Protein AF-A0A955CKB7-F1 (afdb_monomer_lite)

Sequence (105 aa):
LEEMTQSFNAAQRQRATELGQWRDSNPLLAQRCREAAEALSGVQTEFLRNLTDEVRENSDGMLEGEFLLNEFVDRFGPRLAHLNGVLQVLSQLGAQPASTPNNAR

Structure (mmCIF, N/CA/C/O backbone):
data_AF-A0A955CKB7-F1
#
_entry.id   AF-A0A955CKB7-F1
#
loop_
_atom_site.group_PDB
_atom_site.id
_atom_site.type_symbol
_atom_site.label_atom_id
_atom_site.label_alt_id
_atom_site.label_comp_id
_atom_site.label_asym_id
_atom_site.label_entity_id
_atom_site.label_seq_id
_atom_site.pdbx_PDB_ins_code
_atom_site.Cartn_x
_atom_site.Cartn_y
_atom_site.Cartn_z
_atom_site.occupancy
_atom_site.B_iso_or_equiv
_atom_site.auth_seq_id
_atom_site.auth_comp_id
_atom_site.auth_asym_id
_atom_site.auth_atom_id
_atom_site.pdbx_PDB_model_num
ATOM 1 N N . LEU A 1 1 ? 21.443 5.228 25.070 1.00 69.81 1 LEU A N 1
ATOM 2 C CA . LEU A 1 1 ? 20.759 4.409 24.037 1.00 69.81 1 LEU A CA 1
ATOM 3 C C . LEU A 1 1 ? 19.554 3.686 24.625 1.00 69.81 1 LEU A C 1
ATOM 5 O O . LEU A 1 1 ? 18.474 3.854 24.078 1.00 69.81 1 LEU A O 1
ATOM 9 N N . GLU A 1 2 ? 19.708 2.988 25.755 1.00 78.25 2 GLU A N 1
ATOM 10 C CA . GLU A 1 2 ? 18.621 2.268 26.447 1.00 78.25 2 GLU A CA 1
ATOM 11 C C . GLU A 1 2 ? 17.446 3.168 26.870 1.00 78.25 2 GLU A C 1
ATOM 13 O O . GLU A 1 2 ? 16.295 2.840 26.598 1.00 78.25 2 GLU A O 1
ATOM 18 N N . GLU A 1 3 ? 17.707 4.352 27.434 1.00 76.88 3 GLU A N 1
ATOM 19 C CA . GLU A 1 3 ? 16.644 5.310 27.806 1.00 76.88 3 GLU A CA 1
ATOM 20 C C . GLU A 1 3 ? 15.839 5.811 26.593 1.00 76.88 3 GLU A C 1
ATOM 22 O O . GLU A 1 3 ? 14.621 5.978 26.655 1.00 76.88 3 GLU A O 1
ATOM 27 N N . MET A 1 4 ? 16.500 5.987 25.445 1.00 74.88 4 MET A N 1
ATOM 28 C CA . MET A 1 4 ? 15.848 6.392 24.195 1.00 74.88 4 MET A CA 1
ATOM 29 C C . MET A 1 4 ? 14.982 5.259 23.624 1.00 74.88 4 MET A C 1
ATOM 31 O O . MET A 1 4 ? 13.892 5.511 23.115 1.00 74.88 4 MET A O 1
ATOM 35 N N . THR A 1 5 ? 15.421 4.004 23.768 1.00 80.69 5 THR A N 1
ATOM 36 C CA . THR A 1 5 ? 14.627 2.825 23.380 1.00 80.69 5 THR A CA 1
ATOM 37 C C . THR A 1 5 ? 13.422 2.641 24.299 1.00 80.69 5 THR A C 1
ATOM 39 O O . THR A 1 5 ? 12.328 2.326 23.833 1.00 80.69 5 THR A O 1
ATOM 42 N N . GLN A 1 6 ? 13.585 2.878 25.601 1.00 80.25 6 GLN A N 1
ATOM 43 C CA . GLN A 1 6 ? 12.487 2.828 26.567 1.00 80.25 6 GLN A CA 1
ATOM 44 C C . GLN A 1 6 ? 11.429 3.901 26.287 1.00 80.25 6 GLN A C 1
ATOM 46 O O . GLN A 1 6 ? 10.239 3.581 26.270 1.00 80.25 6 GLN A O 1
ATOM 51 N N . SER A 1 7 ? 11.853 5.135 26.000 1.00 79.56 7 SER A N 1
ATOM 52 C CA . SER A 1 7 ? 10.958 6.231 25.605 1.00 79.56 7 SER A CA 1
ATOM 53 C C . SER A 1 7 ? 10.171 5.897 24.330 1.00 79.56 7 SER A C 1
ATOM 55 O O . SER A 1 7 ? 8.944 6.014 24.302 1.00 79.56 7 SER A O 1
ATOM 57 N N . PHE A 1 8 ? 10.844 5.363 23.306 1.00 80.38 8 PHE A N 1
ATOM 58 C CA . PHE A 1 8 ? 10.196 4.928 22.066 1.00 80.38 8 PHE A CA 1
ATOM 59 C C . PHE A 1 8 ? 9.148 3.825 22.305 1.00 80.38 8 PHE A C 1
ATOM 61 O O . PHE A 1 8 ? 8.008 3.923 21.847 1.00 80.38 8 PHE A O 1
ATOM 68 N N . ASN A 1 9 ? 9.496 2.810 23.100 1.00 84.69 9 ASN A N 1
ATOM 69 C CA . ASN A 1 9 ? 8.587 1.719 23.457 1.00 84.69 9 ASN A CA 1
ATOM 70 C C . ASN A 1 9 ? 7.389 2.186 24.301 1.00 84.69 9 ASN A C 1
ATOM 72 O O . ASN A 1 9 ? 6.318 1.575 24.245 1.00 84.69 9 ASN A O 1
ATOM 76 N N . ALA A 1 10 ? 7.557 3.225 25.123 1.00 84.69 10 ALA A N 1
ATOM 77 C CA . ALA A 1 10 ? 6.463 3.827 25.881 1.00 84.69 10 ALA A CA 1
ATOM 78 C C . ALA A 1 10 ? 5.492 4.573 24.951 1.00 84.69 10 ALA A C 1
ATOM 80 O O . ALA A 1 10 ? 4.286 4.340 25.021 1.00 84.69 10 ALA A O 1
ATOM 81 N N . ALA A 1 11 ? 6.009 5.380 24.019 1.00 84.75 11 ALA A N 1
ATOM 82 C CA . ALA A 1 11 ? 5.198 6.093 23.031 1.00 84.75 11 ALA A CA 1
ATOM 83 C C . ALA A 1 11 ? 4.420 5.137 22.106 1.00 84.75 11 ALA A C 1
ATOM 85 O O . ALA A 1 11 ? 3.237 5.353 21.834 1.00 84.75 11 ALA A O 1
ATOM 86 N N . GLN A 1 12 ? 5.047 4.040 21.667 1.00 84.38 12 GLN A N 1
ATOM 87 C CA . GLN A 1 12 ? 4.382 3.023 20.847 1.00 84.38 12 GLN A CA 1
ATOM 88 C C . GLN A 1 12 ? 3.227 2.341 21.596 1.00 84.38 12 GLN A C 1
ATOM 90 O O . GLN A 1 12 ? 2.151 2.150 21.026 1.00 84.38 12 GLN A O 1
ATOM 95 N N . ARG A 1 13 ? 3.427 1.999 22.877 1.00 85.88 13 ARG A N 1
ATOM 96 C CA . ARG A 1 13 ? 2.375 1.412 23.721 1.00 85.88 13 ARG A CA 1
ATOM 97 C C . ARG A 1 13 ? 1.222 2.381 23.952 1.00 85.88 13 ARG A C 1
ATOM 99 O O . ARG A 1 13 ? 0.073 1.977 23.817 1.00 85.88 13 ARG A O 1
ATOM 106 N N . GLN A 1 14 ? 1.519 3.649 24.229 1.00 89.06 14 GLN A N 1
ATOM 107 C CA . GLN A 1 14 ? 0.495 4.677 24.412 1.00 89.06 14 GLN A CA 1
ATOM 108 C C . GLN A 1 14 ? -0.390 4.816 23.166 1.00 89.06 14 GLN A C 1
ATOM 110 O O . GLN A 1 14 ? -1.614 4.741 23.262 1.00 89.06 14 GLN A O 1
ATOM 115 N N . ARG A 1 15 ? 0.225 4.901 21.981 1.00 87.4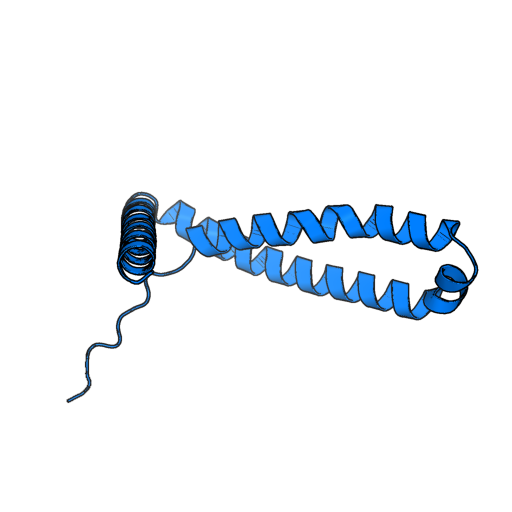4 15 ARG A N 1
ATOM 116 C CA . ARG A 1 15 ? -0.499 4.974 20.705 1.00 87.44 15 ARG A CA 1
ATOM 117 C C . ARG A 1 15 ? -1.379 3.746 20.455 1.00 87.44 15 ARG A C 1
ATOM 119 O O . ARG A 1 15 ? -2.481 3.876 19.929 1.00 87.44 15 ARG A O 1
ATOM 126 N N . ALA A 1 16 ? -0.907 2.553 20.821 1.00 86.19 16 ALA A N 1
ATOM 127 C CA . ALA A 1 16 ? -1.695 1.329 20.702 1.00 86.19 16 ALA A CA 1
ATOM 128 C C . ALA A 1 16 ? -2.933 1.352 21.616 1.00 86.19 16 ALA A C 1
ATOM 130 O O . ALA A 1 16 ? -4.013 0.954 21.180 1.00 86.19 16 ALA A O 1
ATOM 131 N N . THR A 1 17 ? -2.794 1.863 22.843 1.00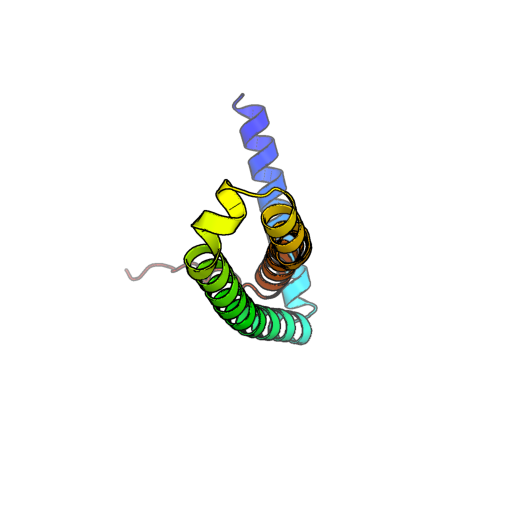 89.56 17 THR A N 1
ATOM 132 C CA . THR A 1 17 ? -3.907 2.031 23.789 1.00 89.56 17 THR A CA 1
ATOM 133 C C . THR A 1 17 ? -4.946 3.023 23.270 1.00 89.56 17 THR A C 1
ATOM 135 O O . THR A 1 17 ? -6.134 2.710 23.268 1.00 89.56 17 THR A O 1
ATOM 138 N N . GLU A 1 18 ? -4.517 4.190 22.784 1.00 91.81 18 GLU A N 1
ATOM 139 C CA . GLU A 1 18 ? -5.414 5.215 22.226 1.00 91.81 18 GLU A CA 1
ATOM 140 C C . GLU A 1 18 ? -6.181 4.701 21.006 1.00 91.81 18 GLU A C 1
ATOM 142 O O . GLU A 1 18 ? -7.391 4.899 20.898 1.00 91.81 18 GLU A O 1
ATOM 147 N N . LEU A 1 19 ? -5.498 3.981 20.109 1.00 90.69 19 LEU A N 1
ATOM 148 C CA . LEU A 1 19 ? -6.145 3.334 18.970 1.00 90.69 19 LEU A CA 1
ATOM 149 C C . LEU A 1 19 ? -7.149 2.268 19.416 1.00 90.69 19 LEU A C 1
ATOM 151 O O . LEU A 1 19 ? -8.221 2.176 18.827 1.00 90.69 19 LEU A O 1
ATOM 155 N N . GLY A 1 20 ? -6.833 1.486 20.452 1.00 90.38 20 GLY A N 1
ATOM 156 C CA . GLY A 1 20 ? -7.769 0.525 21.040 1.00 90.38 20 GLY A CA 1
ATOM 157 C C . GLY A 1 20 ? -9.043 1.206 21.542 1.00 90.38 20 GLY A C 1
ATOM 158 O O . GLY A 1 20 ? -10.134 0.883 21.083 1.00 90.38 20 GLY A O 1
ATOM 159 N N . GLN A 1 21 ? -8.894 2.231 22.384 1.00 92.69 21 GLN A N 1
ATOM 160 C CA . GLN A 1 21 ? -10.020 3.008 22.920 1.00 92.69 21 GLN A CA 1
ATOM 161 C C . GLN A 1 21 ? -10.850 3.681 21.818 1.00 92.69 21 GLN A C 1
ATOM 163 O O . GLN A 1 21 ? -12.082 3.717 21.887 1.00 92.69 21 GLN A O 1
ATOM 168 N N . TRP A 1 22 ? -10.190 4.201 20.778 1.00 93.62 22 TRP A N 1
ATOM 169 C CA . TRP A 1 22 ? -10.873 4.777 19.625 1.00 93.62 22 TRP A CA 1
ATOM 170 C C . TRP A 1 22 ? -11.722 3.734 18.890 1.00 93.62 22 TRP A C 1
ATOM 172 O O . TRP A 1 22 ? -12.863 4.035 18.540 1.00 93.62 22 TRP A O 1
ATOM 182 N N . ARG A 1 23 ? -11.211 2.512 18.688 1.00 92.94 23 ARG A N 1
ATOM 183 C CA . ARG A 1 23 ? -11.956 1.422 18.031 1.00 92.94 23 ARG A CA 1
ATOM 184 C C . ARG A 1 23 ? -13.156 0.983 18.860 1.00 92.94 23 ARG A C 1
ATOM 186 O O . ARG A 1 23 ? -14.240 0.844 18.300 1.00 92.94 23 ARG A O 1
ATOM 193 N N . ASP A 1 24 ? -12.983 0.846 20.173 1.00 91.25 24 ASP A N 1
ATOM 194 C CA . ASP A 1 24 ? -14.071 0.497 21.095 1.00 91.25 24 ASP A CA 1
ATOM 195 C C . ASP A 1 24 ? -15.190 1.552 21.067 1.00 91.25 24 ASP A C 1
ATOM 197 O O . ASP A 1 24 ? -16.373 1.222 21.139 1.00 91.25 24 ASP A O 1
ATOM 201 N N . SER A 1 25 ? -14.820 2.823 20.878 1.00 95.81 25 SER A N 1
ATOM 202 C CA . SER A 1 25 ? -15.762 3.940 20.731 1.00 95.81 25 SER A CA 1
ATOM 203 C C . SER A 1 25 ? -16.383 4.044 19.329 1.00 95.81 25 SER A C 1
ATOM 205 O O . SER A 1 25 ? -17.409 4.700 19.161 1.00 95.81 25 SER A O 1
ATOM 207 N N . ASN A 1 26 ? -15.782 3.419 18.310 1.00 95.69 26 ASN A N 1
ATOM 208 C CA . ASN A 1 26 ? -16.184 3.527 16.904 1.00 95.69 26 ASN A CA 1
ATOM 209 C C . ASN A 1 26 ? -16.256 2.150 16.202 1.00 95.69 26 ASN A C 1
ATOM 211 O O . ASN A 1 26 ? -15.651 1.971 15.138 1.00 95.69 26 ASN A O 1
ATOM 215 N N . PRO A 1 27 ? -17.016 1.171 16.729 1.00 93.88 27 PRO A N 1
ATOM 216 C CA . PRO A 1 27 ? -16.957 -0.217 16.262 1.00 93.88 27 PRO A CA 1
ATOM 217 C C . PRO A 1 27 ? -17.395 -0.382 14.799 1.00 93.88 27 PRO A C 1
ATOM 219 O O . PRO A 1 27 ? -16.756 -1.103 14.034 1.00 93.88 27 PRO A O 1
ATOM 222 N N . LEU A 1 28 ? -18.440 0.338 14.372 1.00 96.06 28 LEU A N 1
ATOM 223 C CA . LEU A 1 28 ? -18.920 0.291 12.986 1.00 96.06 28 LEU A CA 1
ATOM 224 C C . LEU A 1 28 ? -17.900 0.884 12.003 1.00 96.06 28 LEU A C 1
ATOM 226 O O . LEU A 1 28 ? -17.743 0.384 10.891 1.00 96.06 28 LEU A O 1
ATOM 230 N N . LEU A 1 29 ? -17.205 1.955 12.394 1.00 95.62 29 LEU A N 1
ATOM 231 C CA . LEU A 1 29 ? -16.191 2.573 11.543 1.00 95.62 29 LEU A CA 1
ATOM 232 C C . LEU A 1 29 ? -14.942 1.693 11.455 1.00 95.62 29 LEU A C 1
ATOM 234 O O . LEU A 1 29 ? -14.420 1.516 10.360 1.00 95.62 29 LEU A O 1
ATOM 238 N N . ALA A 1 30 ? -14.511 1.089 12.565 1.00 95.88 30 ALA A N 1
ATOM 239 C CA . ALA A 1 30 ? -13.412 0.126 12.568 1.00 95.88 30 ALA A CA 1
ATOM 240 C C . ALA A 1 30 ? -13.706 -1.068 11.640 1.00 95.88 30 ALA A C 1
ATOM 242 O O . ALA A 1 30 ? -12.854 -1.446 10.835 1.00 95.88 30 ALA A O 1
ATOM 243 N N . GLN A 1 31 ? -14.934 -1.603 11.672 1.00 95.38 31 GLN A N 1
ATOM 244 C CA . GLN A 1 31 ? -15.369 -2.642 10.735 1.00 95.38 31 GLN A CA 1
ATOM 245 C C . GLN A 1 31 ? -15.279 -2.171 9.275 1.00 95.38 31 GLN A C 1
ATOM 247 O O . GLN A 1 31 ? -14.675 -2.850 8.448 1.00 95.38 31 GLN A O 1
ATOM 252 N N . ARG A 1 32 ? -15.808 -0.984 8.956 1.00 97.44 32 ARG A N 1
ATOM 253 C CA . ARG A 1 32 ? -15.724 -0.418 7.598 1.00 97.44 32 ARG A CA 1
ATOM 254 C C . ARG A 1 32 ? -14.282 -0.198 7.143 1.00 97.44 32 ARG A C 1
ATOM 256 O O . ARG A 1 32 ? -13.972 -0.431 5.980 1.00 97.44 32 ARG A O 1
ATOM 263 N N . CYS A 1 33 ? -13.390 0.233 8.038 1.00 97.00 33 CYS A N 1
ATOM 264 C CA . CYS A 1 33 ? -11.965 0.372 7.736 1.00 97.00 33 CYS A CA 1
ATOM 265 C C . CYS A 1 33 ? -11.330 -0.973 7.377 1.00 97.00 33 CYS A C 1
ATOM 267 O O . CYS A 1 33 ? -10.528 -1.029 6.447 1.00 97.00 33 CYS A O 1
ATOM 269 N N . ARG A 1 34 ? -11.710 -2.051 8.071 1.00 95.06 34 ARG A N 1
ATOM 270 C CA . ARG A 1 34 ? -11.256 -3.407 7.752 1.00 95.06 34 ARG A CA 1
ATOM 271 C C . ARG A 1 34 ? -11.752 -3.859 6.379 1.00 95.06 34 ARG A C 1
ATOM 273 O O . ARG A 1 34 ? -10.938 -4.266 5.559 1.00 95.06 34 ARG A O 1
ATOM 280 N N . GLU A 1 35 ? -13.049 -3.736 6.112 1.00 97.12 35 GLU A N 1
ATOM 281 C CA . GLU A 1 35 ? -13.642 -4.103 4.816 1.00 97.12 35 GLU A CA 1
ATOM 282 C C . GLU A 1 35 ? -13.004 -3.308 3.664 1.00 97.12 35 GLU A C 1
ATOM 284 O O . GLU A 1 35 ? -12.654 -3.865 2.623 1.00 97.12 35 GLU A O 1
ATOM 289 N N . ALA A 1 36 ? -12.774 -2.007 3.869 1.00 96.81 36 ALA A N 1
ATOM 290 C CA . ALA A 1 36 ? -12.089 -1.160 2.900 1.00 96.81 36 ALA A CA 1
ATOM 291 C C . ALA A 1 36 ? -10.628 -1.583 2.681 1.00 96.81 36 ALA A C 1
ATOM 293 O O . ALA A 1 36 ? -10.163 -1.579 1.542 1.00 96.81 36 ALA A O 1
ATOM 294 N N . ALA A 1 37 ? -9.902 -1.959 3.739 1.00 96.19 37 ALA A N 1
ATOM 295 C CA . ALA A 1 37 ? -8.532 -2.454 3.623 1.00 96.19 37 ALA A CA 1
ATOM 296 C C . ALA A 1 37 ? -8.469 -3.779 2.846 1.00 96.19 37 ALA A C 1
ATOM 298 O O . ALA A 1 37 ? -7.625 -3.930 1.966 1.00 96.19 37 ALA A O 1
ATOM 299 N N . GLU A 1 38 ? -9.387 -4.711 3.115 1.00 95.81 38 GLU A N 1
ATOM 300 C CA . GLU A 1 38 ? -9.488 -5.983 2.389 1.00 95.81 38 GLU A CA 1
ATOM 301 C C . GLU A 1 38 ? -9.771 -5.745 0.894 1.00 95.81 38 GLU A C 1
ATOM 303 O O . GLU A 1 38 ? -9.057 -6.265 0.033 1.00 95.81 38 GLU A O 1
ATOM 308 N N . ALA A 1 39 ? -10.734 -4.877 0.566 1.00 96.81 39 ALA A N 1
ATOM 309 C CA . ALA A 1 39 ? -11.039 -4.524 -0.821 1.00 96.81 39 ALA A CA 1
ATOM 310 C C . ALA A 1 39 ? -9.854 -3.840 -1.529 1.00 96.81 39 ALA A C 1
ATOM 312 O O . ALA A 1 39 ? -9.501 -4.198 -2.656 1.00 96.81 39 ALA A O 1
ATOM 313 N N . LEU A 1 40 ? -9.203 -2.877 -0.869 1.00 95.62 40 LEU A N 1
ATOM 314 C CA . LEU A 1 40 ? -8.051 -2.170 -1.433 1.00 95.62 40 LEU A CA 1
ATOM 315 C C . LEU A 1 40 ? -6.816 -3.061 -1.577 1.00 95.62 40 LEU A C 1
ATOM 317 O O . LEU A 1 40 ? -6.024 -2.824 -2.485 1.00 95.62 40 LEU A O 1
ATOM 321 N N . SER A 1 41 ? -6.656 -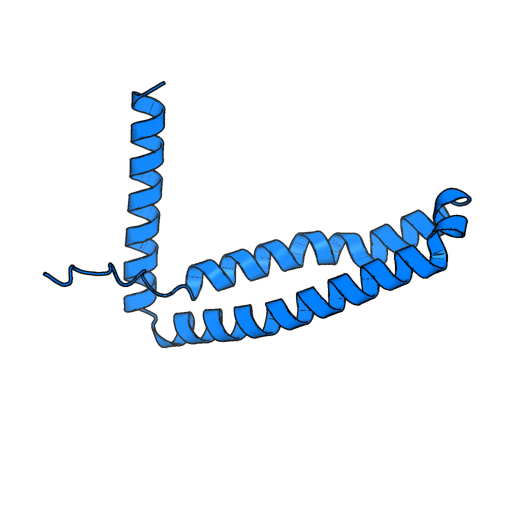4.096 -0.750 1.00 94.50 41 SER A N 1
ATOM 322 C CA . SER A 1 41 ? -5.597 -5.096 -0.923 1.00 94.50 41 SER A CA 1
ATOM 323 C C . SER A 1 41 ? -5.765 -5.879 -2.233 1.00 94.50 41 SER A C 1
ATOM 325 O O . SER A 1 41 ? -4.788 -6.100 -2.955 1.00 94.50 41 SER A O 1
ATOM 327 N N . GLY A 1 42 ? -7.007 -6.220 -2.598 1.00 95.75 42 GLY A N 1
ATOM 328 C CA . GLY A 1 42 ? -7.316 -6.805 -3.905 1.00 95.75 42 GLY A CA 1
ATOM 329 C C . GLY A 1 42 ? -6.985 -5.851 -5.056 1.00 95.75 42 GLY A C 1
ATOM 330 O O . GLY A 1 42 ? -6.275 -6.224 -5.988 1.00 95.75 42 GLY A O 1
ATOM 331 N N . VAL A 1 43 ? -7.407 -4.586 -4.951 1.00 95.31 43 VAL A N 1
ATOM 332 C CA . VAL A 1 43 ? -7.079 -3.543 -5.945 1.00 95.31 43 VAL A CA 1
ATOM 333 C C . VAL A 1 43 ? -5.567 -3.346 -6.080 1.00 95.31 43 VAL A C 1
ATOM 335 O O . VAL A 1 43 ? -5.065 -3.203 -7.192 1.00 95.31 43 VAL A O 1
ATOM 338 N N . GLN A 1 44 ? -4.827 -3.358 -4.970 1.00 94.19 44 GLN A N 1
ATOM 339 C CA . GLN A 1 44 ? -3.372 -3.238 -4.978 1.00 94.19 44 GLN A CA 1
ATOM 340 C C . GLN A 1 44 ? -2.712 -4.412 -5.699 1.00 94.19 44 GLN A C 1
ATOM 342 O O . GLN A 1 44 ? -1.767 -4.204 -6.455 1.00 94.19 44 GLN A O 1
ATOM 347 N N . THR A 1 45 ? -3.212 -5.627 -5.487 1.00 95.50 45 THR A N 1
ATOM 348 C CA . THR A 1 45 ? -2.681 -6.829 -6.137 1.00 95.50 45 THR A CA 1
ATOM 349 C C . THR A 1 45 ? -2.866 -6.753 -7.652 1.00 95.50 45 THR A C 1
ATOM 351 O O . THR A 1 45 ? -1.904 -6.948 -8.393 1.00 95.50 45 THR A O 1
ATOM 354 N N . GLU A 1 46 ? -4.058 -6.377 -8.123 1.00 96.75 46 GLU A N 1
ATOM 355 C CA . GLU A 1 46 ? -4.312 -6.165 -9.556 1.00 96.75 46 GLU A CA 1
ATOM 356 C C . GLU A 1 46 ? -3.494 -5.002 -10.130 1.00 96.75 46 GLU A C 1
ATOM 358 O O . GLU A 1 46 ? -2.967 -5.082 -11.237 1.00 96.75 46 GLU A O 1
ATOM 363 N N . PHE A 1 47 ? -3.323 -3.918 -9.372 1.00 95.75 47 PHE A N 1
ATOM 364 C CA . PHE A 1 47 ? -2.461 -2.811 -9.779 1.00 95.75 47 PHE A CA 1
ATOM 365 C C . PHE A 1 47 ? -1.006 -3.258 -9.966 1.00 95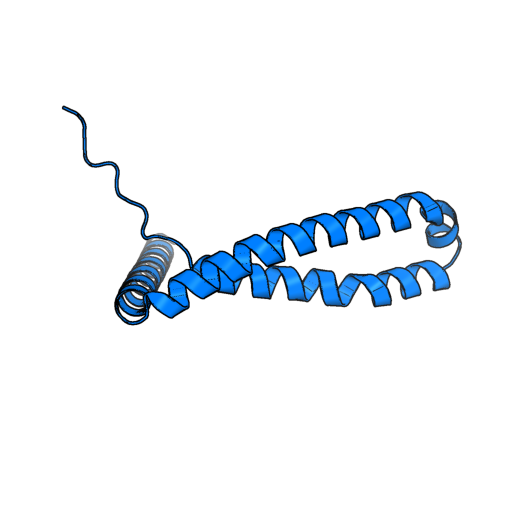.75 47 PHE A C 1
ATOM 367 O O . PHE A 1 47 ? -0.394 -2.916 -10.977 1.00 95.75 47 PHE A O 1
ATOM 374 N N . LEU A 1 48 ? -0.467 -4.039 -9.024 1.00 96.06 48 LEU A N 1
ATOM 375 C CA . LEU A 1 48 ? 0.884 -4.589 -9.119 1.00 96.06 48 LEU A CA 1
ATOM 376 C C . LEU A 1 48 ? 1.017 -5.541 -10.306 1.00 96.06 48 LEU A C 1
ATOM 378 O O . LEU A 1 48 ? 2.029 -5.483 -10.991 1.00 96.06 48 LEU A O 1
ATOM 382 N N . ARG A 1 49 ? -0.005 -6.358 -10.580 1.00 97.94 49 ARG A N 1
ATOM 383 C CA . ARG A 1 49 ? -0.044 -7.235 -11.754 1.00 97.94 49 ARG A CA 1
ATOM 384 C C . ARG A 1 49 ? 0.046 -6.444 -13.058 1.00 97.94 49 ARG A C 1
ATOM 386 O O . ARG A 1 49 ? 0.909 -6.719 -13.880 1.00 97.94 49 ARG A O 1
ATOM 393 N N . ASN A 1 50 ? -0.783 -5.414 -13.209 1.00 96.94 50 ASN A N 1
ATOM 394 C CA . ASN A 1 50 ? -0.760 -4.559 -14.398 1.00 96.94 50 ASN A CA 1
ATOM 395 C C . ASN A 1 50 ? 0.579 -3.825 -14.555 1.00 96.94 50 ASN A C 1
ATOM 397 O O . ASN A 1 50 ? 1.080 -3.683 -15.665 1.00 96.94 50 ASN A O 1
ATOM 401 N N . LEU A 1 51 ? 1.161 -3.362 -13.446 1.00 96.56 51 LEU A N 1
ATOM 402 C CA . LEU A 1 51 ? 2.473 -2.720 -13.438 1.00 96.56 51 LEU A CA 1
ATOM 403 C C . LEU A 1 51 ? 3.559 -3.687 -13.918 1.00 96.56 51 LEU A C 1
ATOM 405 O O . LEU A 1 51 ? 4.364 -3.327 -14.773 1.00 96.56 51 LEU A O 1
ATOM 409 N N . THR A 1 52 ? 3.600 -4.904 -13.372 1.00 97.06 52 THR A N 1
ATOM 410 C CA . THR A 1 52 ? 4.629 -5.884 -13.737 1.00 97.06 52 THR A CA 1
ATOM 411 C C . THR A 1 52 ? 4.454 -6.405 -15.159 1.00 97.06 52 THR A C 1
ATOM 413 O O . THR A 1 52 ? 5.457 -6.657 -15.825 1.00 97.06 52 THR A O 1
ATOM 416 N N . ASP A 1 53 ? 3.215 -6.528 -15.640 1.00 98.06 53 ASP A N 1
ATOM 417 C CA . ASP A 1 53 ? 2.916 -6.865 -17.033 1.00 98.06 53 ASP A CA 1
ATOM 418 C C . ASP A 1 53 ? 3.420 -5.767 -17.992 1.00 98.06 53 ASP A C 1
ATOM 420 O O . ASP A 1 53 ? 4.149 -6.080 -18.932 1.00 98.06 53 ASP A O 1
ATOM 424 N N . GLU A 1 54 ? 3.158 -4.486 -17.703 1.00 96.81 54 GLU A N 1
ATOM 425 C CA . GLU A 1 54 ? 3.627 -3.351 -18.519 1.00 96.81 54 GLU A CA 1
ATOM 426 C C . GLU A 1 54 ? 5.163 -3.289 -18.608 1.00 96.81 54 GLU A C 1
ATOM 428 O O . GLU A 1 54 ? 5.717 -3.088 -19.690 1.00 96.81 54 GLU A O 1
ATOM 433 N N . VAL A 1 55 ? 5.861 -3.502 -17.484 1.00 96.75 55 VAL A N 1
ATOM 434 C CA . VAL A 1 55 ? 7.334 -3.551 -17.456 1.00 96.75 55 VAL A CA 1
ATOM 435 C C . VAL A 1 55 ? 7.855 -4.716 -18.289 1.00 96.75 55 VAL A C 1
ATOM 437 O O . VAL A 1 55 ? 8.815 -4.549 -19.034 1.00 96.75 55 VAL A O 1
ATOM 440 N N . ARG A 1 56 ? 7.237 -5.898 -18.175 1.00 97.44 56 ARG A N 1
ATOM 441 C CA . ARG A 1 56 ? 7.654 -7.087 -18.929 1.00 97.44 56 ARG A CA 1
ATOM 442 C C . ARG A 1 56 ? 7.486 -6.891 -20.435 1.00 97.44 56 ARG A C 1
ATOM 444 O O . ARG A 1 56 ? 8.293 -7.404 -21.199 1.00 97.44 56 ARG A O 1
ATOM 451 N N . GLU A 1 57 ? 6.429 -6.206 -20.851 1.00 96.69 57 GLU A N 1
ATOM 452 C CA . GLU A 1 57 ? 6.078 -6.044 -22.264 1.00 96.69 57 GLU A CA 1
ATOM 453 C C . GLU A 1 57 ? 6.856 -4.918 -22.952 1.00 96.69 57 GLU A C 1
ATOM 455 O O . GLU A 1 57 ? 7.082 -4.991 -24.157 1.00 96.69 57 GLU A O 1
ATOM 460 N N . ASN A 1 58 ? 7.319 -3.916 -22.199 1.00 95.75 58 ASN A N 1
ATOM 461 C CA . ASN A 1 58 ? 7.946 -2.717 -22.760 1.00 95.75 58 ASN A CA 1
ATOM 462 C C . ASN A 1 58 ? 9.379 -2.466 -22.252 1.00 95.75 58 ASN A C 1
ATOM 464 O O . ASN A 1 58 ? 9.912 -1.377 -22.469 1.00 95.75 58 ASN A O 1
ATOM 468 N N . SER A 1 59 ? 10.017 -3.439 -21.586 1.00 95.94 59 SER A N 1
ATOM 469 C CA . SER A 1 59 ? 11.335 -3.263 -20.951 1.00 95.94 59 SER A CA 1
ATOM 470 C C . SER A 1 59 ? 12.400 -2.726 -21.902 1.00 95.94 59 SER A C 1
ATOM 472 O O . SER A 1 59 ? 13.144 -1.822 -21.533 1.00 95.94 59 SER A O 1
ATOM 474 N N . ASP A 1 60 ? 12.449 -3.244 -23.128 1.00 95.69 60 ASP A N 1
ATOM 475 C CA . ASP A 1 60 ? 13.460 -2.856 -24.114 1.00 95.69 60 ASP A CA 1
ATOM 476 C C . ASP A 1 60 ? 13.258 -1.393 -24.539 1.00 95.69 60 ASP A C 1
ATOM 478 O O . ASP A 1 60 ? 14.198 -0.602 -24.535 1.00 95.69 60 ASP A O 1
ATOM 482 N N . GLY A 1 61 ? 12.005 -0.984 -24.764 1.00 95.00 61 GLY A N 1
ATOM 483 C CA . GLY A 1 61 ? 11.662 0.405 -25.078 1.00 95.00 61 GLY A CA 1
ATOM 484 C C . GLY A 1 61 ? 11.925 1.377 -23.922 1.00 95.00 61 GLY A C 1
ATOM 485 O O . GLY A 1 61 ? 12.327 2.514 -24.159 1.00 95.00 61 GLY A O 1
ATOM 486 N N . MET A 1 62 ? 11.748 0.938 -22.672 1.00 95.00 62 MET A N 1
ATOM 487 C CA . MET A 1 62 ? 12.089 1.738 -21.488 1.00 95.00 62 MET A CA 1
ATOM 488 C C . MET A 1 62 ? 13.604 1.891 -21.297 1.00 95.00 62 MET A C 1
ATOM 490 O O . MET A 1 62 ? 14.051 2.920 -20.795 1.00 95.00 62 MET A O 1
ATOM 494 N N . LEU A 1 63 ? 14.393 0.878 -21.673 1.00 94.50 63 LEU A N 1
ATOM 495 C CA . LEU A 1 63 ? 15.857 0.932 -21.618 1.00 94.50 63 LEU A CA 1
ATOM 496 C C . LEU A 1 63 ? 16.435 1.835 -22.710 1.00 94.50 63 LEU A C 1
ATOM 498 O O . LEU A 1 63 ? 17.427 2.525 -22.479 1.00 94.50 63 LEU A O 1
ATOM 502 N N . GLU A 1 64 ? 15.824 1.825 -23.891 1.00 93.25 64 GLU A N 1
ATOM 503 C CA . GLU A 1 64 ? 16.294 2.580 -25.052 1.00 93.25 64 GLU A CA 1
ATOM 504 C C . GLU A 1 64 ? 15.803 4.037 -25.066 1.00 93.25 64 GLU A C 1
ATOM 506 O O . GLU A 1 64 ? 16.456 4.892 -25.670 1.00 93.25 64 GLU A O 1
ATOM 511 N N . GLY A 1 65 ? 14.678 4.348 -24.406 1.00 91.94 65 GLY A N 1
ATOM 512 C CA . GLY A 1 65 ? 14.032 5.658 -24.495 1.00 91.94 65 GLY A CA 1
ATOM 513 C C . GLY A 1 65 ? 13.457 6.198 -23.183 1.00 91.94 65 GLY A C 1
ATOM 514 O O . GLY A 1 65 ? 12.571 5.604 -22.570 1.00 91.94 65 GLY A O 1
ATOM 515 N N . GLU A 1 66 ? 13.862 7.422 -22.822 1.00 91.56 66 GLU A N 1
ATOM 516 C CA . GLU A 1 66 ? 13.358 8.136 -21.636 1.00 91.56 66 GLU A CA 1
ATOM 517 C C . GLU A 1 66 ? 11.849 8.413 -21.683 1.00 91.56 66 GLU A C 1
ATOM 519 O O . GLU A 1 66 ? 11.211 8.521 -20.641 1.00 91.56 66 GLU A O 1
ATOM 524 N N . PHE A 1 67 ? 11.256 8.527 -22.875 1.00 95.00 67 PHE A N 1
ATOM 525 C CA . PHE A 1 67 ? 9.829 8.819 -23.017 1.00 95.00 67 PHE A CA 1
ATOM 526 C C . PHE A 1 67 ? 8.948 7.721 -22.402 1.00 95.00 67 PHE A C 1
ATOM 528 O O . PHE A 1 67 ? 8.108 8.024 -21.559 1.00 95.00 67 PHE A O 1
ATOM 535 N N . LEU A 1 68 ? 9.173 6.454 -22.775 1.00 94.38 68 LEU A N 1
ATOM 536 C CA . LEU A 1 68 ? 8.380 5.325 -22.270 1.00 94.38 68 LEU A CA 1
ATOM 537 C C . LEU A 1 68 ? 8.612 5.097 -20.774 1.00 94.38 68 LEU A C 1
ATOM 539 O O . LEU A 1 68 ? 7.675 4.777 -20.044 1.00 94.38 68 LEU A O 1
ATOM 543 N N . LEU A 1 69 ? 9.843 5.315 -20.303 1.00 96.50 69 LEU A N 1
ATOM 544 C CA . LEU A 1 69 ? 10.151 5.274 -18.878 1.00 96.50 69 LEU A CA 1
ATOM 545 C C . LEU A 1 69 ? 9.395 6.366 -18.104 1.00 96.50 69 LEU A C 1
ATOM 547 O O . LEU A 1 69 ? 8.786 6.072 -17.077 1.00 96.50 69 LEU A O 1
ATOM 551 N N . ASN A 1 70 ? 9.402 7.607 -18.594 1.00 96.75 70 ASN A N 1
ATOM 552 C CA . ASN A 1 70 ? 8.697 8.716 -17.951 1.00 96.75 70 ASN A CA 1
ATOM 553 C C . ASN A 1 70 ? 7.182 8.493 -17.956 1.00 96.75 70 ASN A C 1
ATOM 555 O O . ASN A 1 70 ? 6.545 8.663 -16.921 1.00 96.75 70 ASN A O 1
ATOM 559 N N . GLU A 1 71 ? 6.611 8.027 -19.069 1.00 95.62 71 GLU A N 1
ATOM 560 C CA . GLU A 1 71 ? 5.184 7.700 -19.144 1.00 95.62 71 GLU A CA 1
ATOM 561 C C . GLU A 1 71 ? 4.804 6.601 -18.139 1.00 95.62 71 GLU A C 1
ATOM 563 O O . GLU A 1 71 ? 3.801 6.714 -17.427 1.00 95.62 71 GLU A O 1
ATOM 568 N N . PHE A 1 72 ? 5.633 5.559 -18.014 1.00 96.19 72 PHE A N 1
ATOM 569 C CA . PHE A 1 72 ? 5.448 4.5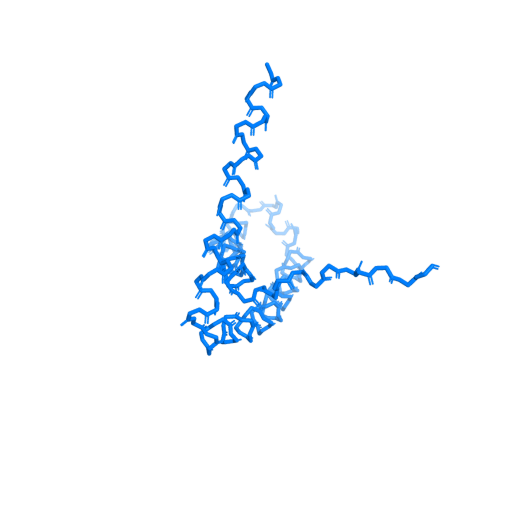18 -17.008 1.00 96.19 72 PHE A CA 1
ATOM 570 C C . PHE A 1 72 ? 5.490 5.086 -15.583 1.00 96.19 72 PHE A C 1
ATOM 572 O O . PHE A 1 72 ? 4.592 4.821 -14.775 1.00 96.19 72 PHE A O 1
ATOM 579 N N . VAL A 1 73 ? 6.503 5.896 -15.266 1.00 96.12 73 VAL A N 1
ATOM 580 C CA . VAL A 1 73 ? 6.646 6.516 -13.942 1.00 96.12 73 VAL A CA 1
ATOM 581 C C . VAL A 1 73 ? 5.456 7.428 -13.633 1.00 96.12 73 VAL A C 1
ATOM 583 O O . VAL A 1 73 ? 4.906 7.341 -12.535 1.00 96.12 73 VAL A O 1
ATOM 586 N N . ASP A 1 74 ? 4.993 8.226 -14.590 1.00 96.12 74 ASP A N 1
ATOM 587 C CA . ASP A 1 74 ? 3.850 9.127 -14.418 1.00 96.12 74 ASP A CA 1
ATOM 588 C C . ASP A 1 74 ? 2.534 8.359 -14.223 1.00 96.12 74 ASP A C 1
ATOM 590 O O . ASP A 1 74 ? 1.697 8.726 -13.390 1.00 96.12 74 ASP A O 1
ATOM 594 N N . ARG A 1 75 ? 2.351 7.249 -14.946 1.00 94.75 75 ARG A N 1
ATOM 595 C CA . ARG A 1 75 ? 1.138 6.423 -14.875 1.00 94.75 75 ARG A CA 1
ATOM 596 C C . ARG A 1 75 ? 1.048 5.610 -13.583 1.00 94.75 75 ARG A C 1
ATOM 598 O O . ARG A 1 75 ? -0.039 5.500 -13.002 1.00 94.75 75 ARG A O 1
ATOM 605 N N . PHE A 1 76 ? 2.156 5.019 -13.133 1.00 95.94 76 PHE A N 1
ATOM 606 C CA . PHE A 1 76 ? 2.164 4.066 -12.016 1.00 95.94 76 PHE A CA 1
ATOM 607 C C . PHE A 1 76 ? 2.721 4.651 -10.708 1.00 95.94 76 PHE A C 1
ATOM 609 O O . PHE A 1 76 ? 2.238 4.298 -9.628 1.00 95.94 76 PHE A O 1
ATOM 616 N N . GLY A 1 77 ? 3.676 5.579 -10.771 1.00 94.12 77 GLY A N 1
ATOM 617 C CA . GLY A 1 77 ? 4.398 6.121 -9.615 1.00 94.12 77 GLY A CA 1
ATOM 618 C C . GLY A 1 77 ? 3.498 6.747 -8.543 1.00 94.12 77 GLY A C 1
ATOM 619 O O . GLY A 1 77 ? 3.513 6.276 -7.399 1.00 94.12 77 GLY A O 1
ATOM 620 N N . PRO A 1 78 ? 2.651 7.744 -8.872 1.00 94.56 78 PRO A N 1
ATOM 621 C CA . PRO A 1 78 ? 1.789 8.392 -7.881 1.00 94.56 78 PRO A CA 1
ATOM 622 C C . PRO A 1 78 ? 0.835 7.416 -7.180 1.00 94.56 78 PRO A C 1
ATOM 624 O O . PRO A 1 78 ? 0.595 7.514 -5.976 1.00 94.56 78 PRO A O 1
ATOM 627 N N . ARG A 1 79 ? 0.297 6.438 -7.920 1.00 90.81 79 ARG A N 1
ATOM 628 C CA . ARG A 1 79 ? -0.625 5.437 -7.365 1.00 90.81 79 ARG A CA 1
ATOM 629 C C . ARG A 1 79 ? 0.093 4.471 -6.428 1.00 90.81 79 ARG A C 1
ATOM 631 O O . ARG A 1 79 ? -0.431 4.193 -5.350 1.00 90.81 79 ARG A O 1
ATOM 638 N N . LEU A 1 80 ? 1.292 4.015 -6.795 1.00 90.44 80 LEU A N 1
ATOM 639 C CA . LEU A 1 80 ? 2.105 3.123 -5.968 1.00 90.44 80 LEU A CA 1
ATOM 640 C C . LEU A 1 80 ? 2.473 3.765 -4.620 1.00 90.44 80 LEU A C 1
ATOM 642 O O . LEU A 1 80 ? 2.400 3.103 -3.580 1.00 90.44 80 LEU A O 1
ATOM 646 N N . ALA A 1 81 ? 2.817 5.057 -4.627 1.00 88.44 81 ALA A N 1
ATOM 647 C CA . ALA A 1 81 ? 3.143 5.805 -3.415 1.00 88.44 81 ALA A CA 1
ATOM 648 C C . ALA A 1 81 ? 1.923 5.983 -2.492 1.00 88.44 81 ALA A C 1
ATOM 650 O O . ALA A 1 81 ? 2.005 5.744 -1.287 1.00 88.44 81 ALA A O 1
ATOM 651 N N . HIS A 1 82 ? 0.773 6.375 -3.047 1.00 91.19 82 HIS A N 1
ATOM 652 C CA . HIS A 1 82 ? -0.394 6.734 -2.238 1.00 91.19 82 HIS A CA 1
ATOM 653 C C . HIS A 1 82 ? 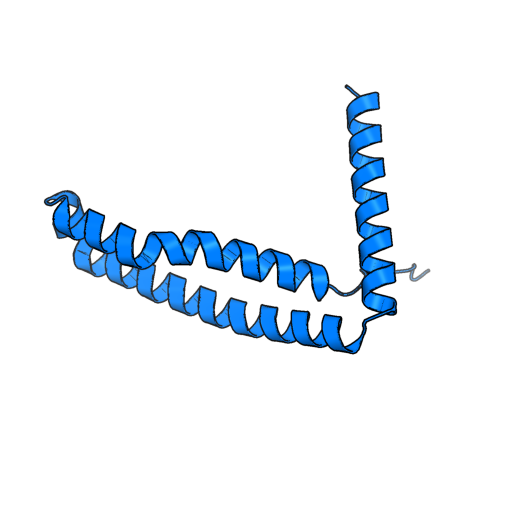-1.203 5.530 -1.745 1.00 91.19 82 HIS A C 1
ATOM 655 O O . HIS A 1 82 ? -1.670 5.537 -0.604 1.00 91.19 82 HIS A O 1
ATOM 661 N N . LEU A 1 83 ? -1.363 4.486 -2.566 1.00 91.31 83 LEU A N 1
ATOM 662 C CA . LEU A 1 83 ? -2.217 3.345 -2.224 1.00 91.31 83 LEU A CA 1
ATOM 663 C C . LEU A 1 83 ? -1.704 2.598 -0.984 1.00 91.31 83 LEU A C 1
ATOM 665 O O . LEU A 1 83 ? -2.498 2.232 -0.119 1.00 91.31 83 LEU A O 1
ATOM 669 N N . ASN A 1 84 ? -0.381 2.456 -0.854 1.00 87.06 84 ASN A N 1
ATOM 670 C CA . ASN A 1 84 ? 0.252 1.865 0.326 1.00 87.06 84 ASN A CA 1
ATOM 671 C C . ASN A 1 84 ? -0.071 2.641 1.612 1.00 87.06 84 ASN A C 1
ATOM 673 O O . ASN A 1 84 ? -0.424 2.037 2.624 1.00 87.06 84 ASN A O 1
ATOM 677 N N . GLY A 1 85 ? 0.002 3.975 1.571 1.00 91.62 85 GLY A N 1
ATOM 678 C CA . GLY A 1 85 ? -0.290 4.817 2.732 1.00 91.62 85 GLY A CA 1
ATOM 679 C C . GLY A 1 85 ? -1.751 4.713 3.175 1.00 91.62 85 GLY A C 1
ATOM 680 O O . GLY A 1 85 ? -2.031 4.532 4.360 1.00 91.62 85 GLY A O 1
ATOM 681 N N . VAL A 1 86 ? -2.686 4.756 2.221 1.00 94.19 86 VAL A N 1
ATOM 682 C CA . VAL A 1 86 ? -4.123 4.605 2.508 1.00 94.19 86 VAL A CA 1
ATOM 683 C C . VAL A 1 86 ? -4.417 3.226 3.098 1.00 94.19 86 VAL A C 1
ATOM 685 O O . VAL A 1 86 ? -5.085 3.131 4.130 1.00 94.19 86 VAL A O 1
ATOM 688 N N . LEU A 1 87 ? -3.874 2.162 2.496 1.00 94.06 87 LEU A N 1
ATOM 689 C CA . LEU A 1 87 ? -4.052 0.797 2.986 1.00 94.06 87 LEU A CA 1
ATOM 690 C C . LEU A 1 87 ? -3.498 0.629 4.405 1.00 94.06 87 LEU A C 1
ATOM 692 O O . LEU A 1 87 ? -4.150 0.019 5.254 1.00 94.06 87 LEU A O 1
ATOM 696 N N . GLN A 1 88 ? -2.326 1.203 4.686 1.00 92.19 88 GLN A N 1
ATOM 697 C CA . GLN A 1 88 ? -1.703 1.144 6.004 1.00 92.19 88 GLN A CA 1
ATOM 698 C C . GLN A 1 88 ? -2.563 1.838 7.071 1.00 92.19 88 GLN A C 1
ATOM 700 O O . GLN A 1 88 ? -2.723 1.297 8.167 1.00 92.19 88 GLN A O 1
ATOM 705 N N . VAL A 1 89 ? -3.140 3.005 6.766 1.00 94.56 89 VAL A N 1
ATOM 706 C CA . VAL A 1 89 ? -4.036 3.719 7.690 1.00 94.56 89 VAL A CA 1
ATOM 707 C C . VAL A 1 89 ? -5.301 2.905 7.953 1.00 94.56 89 VAL A C 1
ATOM 709 O O . VAL A 1 89 ? -5.646 2.669 9.110 1.00 94.56 89 VAL A O 1
ATOM 712 N N . LEU A 1 90 ? -5.968 2.424 6.902 1.00 95.38 90 LEU A N 1
ATOM 713 C CA . LEU A 1 90 ? -7.197 1.640 7.042 1.00 95.38 90 LEU A CA 1
ATOM 714 C C . LEU A 1 90 ? -6.960 0.332 7.802 1.00 95.38 90 LEU A C 1
ATOM 716 O O . LEU A 1 90 ? -7.738 -0.003 8.693 1.00 95.38 90 LEU A O 1
ATOM 720 N N . SER A 1 91 ? -5.846 -0.351 7.532 1.00 92.81 91 SER A N 1
ATOM 721 C CA . SER A 1 91 ? -5.457 -1.570 8.250 1.00 92.81 91 SER A CA 1
ATOM 722 C C . SER A 1 91 ? -5.198 -1.296 9.730 1.00 92.81 91 SER A C 1
ATOM 724 O O . SER A 1 91 ? -5.624 -2.070 10.580 1.00 92.81 91 SER A O 1
ATOM 726 N N . GLN A 1 92 ? -4.552 -0.175 10.071 1.00 92.31 92 GLN A N 1
ATOM 727 C CA . GLN A 1 92 ? -4.352 0.210 11.469 1.00 92.31 92 GLN A CA 1
ATOM 728 C C . GLN A 1 92 ? -5.671 0.542 12.166 1.00 92.31 92 GLN A C 1
ATOM 730 O O . GLN A 1 92 ? -5.842 0.190 13.327 1.00 92.31 92 GLN A O 1
ATOM 735 N N . LEU A 1 93 ? -6.610 1.206 11.498 1.00 93.62 93 LEU A N 1
ATOM 736 C CA . LEU A 1 93 ? -7.895 1.562 12.105 1.00 93.62 93 LEU A CA 1
ATOM 737 C C . LEU A 1 93 ? -8.836 0.354 12.224 1.00 93.62 93 LEU A C 1
ATOM 739 O O . LEU A 1 93 ? -9.568 0.261 13.206 1.00 93.62 93 LEU A O 1
ATOM 743 N N . GLY A 1 94 ? -8.776 -0.583 11.275 1.00 92.06 94 GLY A N 1
ATOM 744 C CA . GLY A 1 94 ? -9.588 -1.802 11.251 1.00 92.06 94 GLY A CA 1
ATOM 745 C C . GLY A 1 94 ? -8.972 -3.021 11.946 1.00 92.06 94 GLY A C 1
ATOM 746 O O . GLY A 1 94 ? -9.625 -4.062 12.034 1.00 92.06 94 GLY A O 1
ATOM 747 N N . ALA A 1 95 ? -7.730 -2.929 12.435 1.00 85.56 95 ALA A N 1
ATOM 748 C CA . ALA A 1 95 ? -7.060 -4.038 13.109 1.00 85.56 95 ALA A CA 1
ATOM 749 C C . ALA A 1 95 ? -7.838 -4.480 14.354 1.00 85.56 95 ALA A C 1
ATOM 751 O O . ALA A 1 95 ? -8.151 -3.669 15.232 1.00 85.56 95 ALA A O 1
ATOM 752 N N . GLN A 1 96 ? -8.088 -5.785 14.470 1.00 70.88 96 GLN A N 1
ATOM 753 C CA . GLN A 1 96 ? -8.584 -6.332 15.725 1.00 70.88 96 GLN A CA 1
ATOM 754 C C . GLN A 1 96 ? -7.503 -6.191 16.804 1.00 70.88 96 GLN A C 1
ATOM 756 O O . GLN A 1 96 ? -6.314 -6.350 16.503 1.00 70.88 96 GLN A O 1
ATOM 761 N N . PRO A 1 97 ? -7.876 -5.884 18.059 1.00 60.72 97 PRO A N 1
ATOM 762 C CA . PRO A 1 97 ? -6.945 -6.051 19.163 1.00 60.72 97 PRO A CA 1
ATOM 763 C C . PRO A 1 97 ? -6.459 -7.500 19.128 1.00 60.72 97 PRO A C 1
ATOM 765 O O . PRO A 1 97 ? -7.272 -8.418 19.023 1.00 60.72 97 PRO A O 1
ATOM 768 N N . ALA A 1 98 ? -5.140 -7.702 19.140 1.00 53.75 98 ALA A N 1
ATOM 769 C CA . ALA A 1 98 ? -4.575 -9.039 19.209 1.00 53.75 98 ALA A CA 1
ATOM 770 C C . ALA A 1 98 ? -5.187 -9.726 20.433 1.00 53.75 98 ALA A C 1
ATOM 772 O O . ALA A 1 98 ? -4.944 -9.309 21.565 1.00 53.75 98 ALA A O 1
ATOM 773 N N . SER A 1 99 ? -6.026 -10.736 20.209 1.00 46.16 99 SER A N 1
ATOM 774 C CA . SER A 1 99 ? -6.487 -11.615 21.270 1.00 46.16 99 SER A CA 1
ATOM 775 C C . SER A 1 99 ? -5.241 -12.290 21.821 1.00 46.16 99 SER A C 1
ATOM 777 O O . SER A 1 99 ? -4.680 -13.176 21.174 1.00 46.16 99 SER A O 1
ATOM 779 N N . THR A 1 100 ? -4.756 -11.821 22.967 1.00 43.56 100 THR A N 1
ATOM 780 C CA . THR A 1 100 ? -3.677 -12.466 23.708 1.00 43.56 100 THR A CA 1
ATOM 781 C C . THR A 1 100 ? -4.077 -13.935 23.869 1.00 43.56 100 THR A C 1
ATOM 783 O O . THR A 1 100 ? -5.131 -14.189 24.460 1.00 43.56 100 THR A O 1
ATOM 786 N N . PRO A 1 101 ? -3.321 -14.914 23.338 1.00 43.88 101 PRO A N 1
ATOM 787 C CA . PRO A 1 101 ? -3.601 -16.308 23.626 1.00 43.88 101 PRO A CA 1
ATOM 788 C C . PRO A 1 101 ? -3.280 -16.518 25.105 1.00 43.88 101 PRO A C 1
ATOM 790 O O . PRO A 1 101 ? -2.123 -16.638 25.496 1.00 43.88 101 PRO A O 1
ATOM 793 N N . ASN A 1 102 ? -4.310 -16.469 25.946 1.00 52.28 102 ASN A N 1
ATOM 794 C CA . ASN A 1 102 ? -4.194 -16.751 27.365 1.00 52.28 102 ASN A CA 1
ATOM 795 C C . ASN A 1 102 ? -4.186 -18.278 27.541 1.00 52.28 102 ASN A C 1
ATOM 797 O O . ASN A 1 102 ? -5.227 -18.917 27.425 1.00 52.28 102 ASN A O 1
ATOM 801 N N . ASN A 1 103 ? -2.985 -18.830 27.728 1.00 56.62 103 ASN A N 1
ATOM 802 C CA . ASN A 1 103 ? -2.623 -20.138 28.286 1.00 56.62 103 ASN A CA 1
ATOM 803 C C . ASN A 1 103 ? -3.679 -21.264 28.277 1.00 56.62 103 ASN A C 1
ATOM 805 O O . ASN A 1 103 ? -4.587 -21.299 29.109 1.00 56.62 103 ASN A O 1
ATOM 809 N N . ALA A 1 104 ? -3.426 -22.301 27.474 1.00 40.81 104 ALA A N 1
ATOM 810 C CA . ALA A 1 104 ? -3.863 -23.657 27.796 1.00 40.81 104 ALA A CA 1
ATOM 811 C C . ALA A 1 104 ? -2.768 -24.350 28.634 1.00 40.81 104 ALA A C 1
ATOM 813 O O . ALA A 1 104 ? -1.764 -24.775 28.079 1.00 40.81 104 ALA A O 1
ATOM 814 N N . ARG A 1 105 ? -3.010 -24.360 29.955 1.00 39.44 105 ARG A N 1
ATOM 815 C CA . ARG A 1 105 ? -2.570 -25.281 31.034 1.00 39.44 105 ARG A CA 1
ATOM 816 C C . ARG A 1 105 ? -1.163 -25.879 31.011 1.00 39.44 105 ARG A C 1
ATOM 818 O O . ARG A 1 105 ? -0.883 -26.721 30.137 1.00 39.44 105 ARG A O 1
#

Secondary structure (DSSP, 8-state):
-HHHHHHHHHHHHHHHHHHHHHHHH-HHHHHHHHHHHHHHHHHHHHHHHHHHHHHHHHHHHHHH-HHHHHHHHHHHHHHHHHHHHHHHHHHHHHPPP--------

Radius of gyration: 20.51 Å; chains: 1; bounding box: 40×34×56 Å

Foldseek 3Di:
DVVVVVVVVVVVVVVLVVLVVVCVVPVVLLQVLVVVLVVLVVVVVVLVVVLVVLCVVCVVVVVVDVVSVVVSCVVNVVCVVVSVVSSVVSCSNNPDDPPPPDDDD

pLDDT: mean 88.34, std 13.63, range [39.44, 98.06]